Protein 6M1U (pdb70)

Organism: Homo sapiens (NCBI:txid9606)

B-factor: mean 87.7, std 27.61, range [50.97, 234.79]

Nearest PDB structures (foldseek):
  6m1u-assembly1_A  TM=1.008E+00  e=5.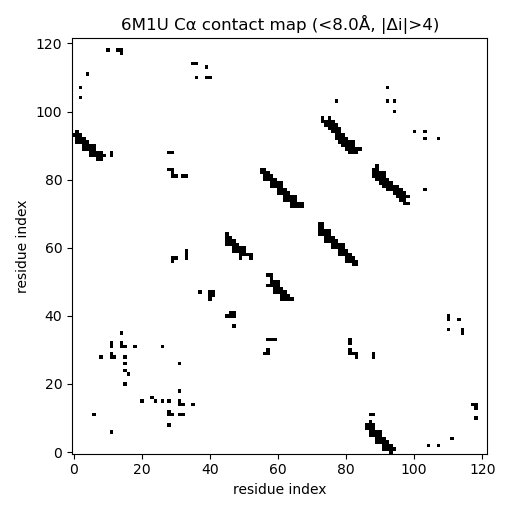057E-23  Homo sapiens
  2laf-assembly1_A  TM=5.995E-01  e=1.777E-03  Escherichia coli K-12
  3tgo-assembly2_D  TM=5.152E-01  e=1.139E-02  Escherichia coli K-12
  4yin-assembly1_A  TM=3.188E-01  e=2.147E-01  Pseudomonas aeruginosa
  4r7k-assembly1_D  TM=4.601E-01  e=2.223E+00  Helicobacter pylori J99

Secondary structure (DSSP, 8-state):
--EEEEE-HHHHHHHHHHH-TTS-S-S-HHHHHHHHHHHHHHHTT-EEEEE---TTEEEEEEEEEE---S---EEEEEEEEEEEETTEEEEEEEEEE-S-THHHHHHHHHHHHHHHHHH---

GO terms:
  GO:0005634 nucleus (C, IDA)
  GO:0005737 cytoplasm (C, IDA)
  GO:0001734 mRNA m(6)A methyltransferase activity (F, IDA)
  GO:0003723 RNA binding (F, IDA)
  GO:0030629 U6 snRNA 3'-end binding (F, IDA)
  GO:0010608 post-transcriptional regulation of gene expression (P, IDA)
  GO:0035613 RNA stem-loop binding (F, IDA)
  GO:1905869 negative regulation of 3'-UTR-mediated mRNA stabilization (P, IDA)
  GO:0048024 regulation of mRNA splicing, via spliceosome (P, IDA)
  GO:0120049 snRNA (adenine-N6)-methylation (P, IDA)
  GO:0006556 S-adenosylmethionine biosynthetic process (P, IDA)
  GO:0120048 U6 snRNA (adenine(43)-N6)-methyltransferase activity (F, IDA)
  GO:0005654 nucleoplasm (C, IDA)
  GO:0006397 mRNA processing (P, IDA)
  GO:0003723 RNA binding (F, HDA)

Radius of gyration: 14.93 Å; Cα contacts (8 Å, |Δi|>4): 197; chains: 1; bounding box: 38×36×40 Å

Sequence (122 aa):
KPITFVVLASVMKELSLKASPLRSETAEGIVVVTTWIEKILTDLKVQHKRVPCGKEEVSLFLTAIENSWIHLQYLFKCLINVKKEVDDALVEMHWVEGQNRDLMNQLCTYIRNQIFRLVAVN

Foldseek 3Di:
DWDKDWAFLVLLVLLQCVVPVVDDDDDDSLVSLVVLLVVVCVVVVWDWDWDDDDPFKTKIKIKDADDDDDDVGWIWIWIWIWGCDDNITMTIIDTDDTDDPCVVVVVVVVSVVVSVVSSPPD

Solvent-accessible surface area: 8209 Å² total; per-residue (Å²): 246,50,44,60,6,52,0,101,26,67,15,15,143,55,0,38,96,79,56,33,94,173,191,88,180,94,54,105,26,7,48,8,0,0,56,32,0,31,108,6,0,70,84,66,184,17,124,42,171,118,47,135,63,38,214,135,33,18,3,0,62,0,30,12,120,9,111,63,203,165,171,224,94,88,86,9,56,0,47,0,15,0,65,116,73,118,103,25,0,30,0,19,1,50,55,78,91,35,104,58,176,95,31,7,74,123,16,6,79,84,1,96,89,46,0,83,186,34,27,79,78,167

InterPro domains:
  IPR010286 METTL16/RlmF family [PF05971] (1-291)
  IPR010286 METTL16/RlmF family [PTHR13393] (2-557)
  IPR017182 Methyltransferase METTL16/PsiM [PIRSF037350] (1-560)
  IPR029063 S-adenosyl-L-methionine-dependent methyltransferase superfamily [G3DSA:3.40.50.150] (38-291)
  IPR029063 S-adenosyl-L-methionine-dependent methyltransferase superfamily [SSF53335] (19-191)

Structure (mmCIF, N/CA/C/O backbone):
data_6M1U
#
_entry.id   6M1U
#
_cell.length_a   139.610
_cell.length_b   139.610
_cell.length_c   53.130
_cell.angle_alpha   90.000
_cell.angle_beta   90.000
_cell.angle_gamma   120.000
#
_symmetry.space_group_name_H-M   'H 3 2'
#
loop_
_atom_site.group_PDB
_atom_site.id
_atom_site.type_symbol
_atom_site.label_atom_id
_atom_site.label_alt_id
_atom_site.label_comp_id
_atom_site.label_asym_id
_atom_site.label_entity_id
_atom_site.label_seq_id
_atom_site.pdbx_PDB_ins_code
_atom_site.Cartn_x
_atom_site.Cartn_y
_atom_site.Cartn_z
_atom_site.occupancy
_atom_site.B_iso_or_equiv
_atom_site.auth_seq_id
_atom_site.auth_comp_id
_atom_site.auth_asym_id
_atom_site.auth_atom_id
_atom_site.pdbx_PDB_model_num
ATOM 1 N N . LYS A 1 2 ? 26.378 48.114 20.833 1.00 104.04 310 LYS A N 1
ATOM 2 C CA . LYS A 1 2 ? 25.100 47.876 20.158 1.00 102.46 310 LYS A CA 1
ATOM 3 C C . LYS A 1 2 ? 24.349 49.199 19.893 1.00 96.89 310 LYS A C 1
ATOM 4 O O . LYS A 1 2 ? 23.291 49.460 20.470 1.00 100.38 310 LYS A O 1
ATOM 10 N N . PRO A 1 3 ? 24.894 50.034 19.013 1.00 81.98 311 PRO A N 1
ATOM 11 C CA . PRO A 1 3 ? 24.529 51.453 19.028 1.00 80.16 311 PRO A CA 1
ATOM 12 C C . PRO A 1 3 ? 23.334 51.821 18.171 1.00 74.37 311 PRO A C 1
ATOM 13 O O . PRO A 1 3 ? 23.125 51.286 17.086 1.00 79.17 311 PRO A O 1
ATOM 17 N N . ILE A 1 4 ? 22.536 52.766 18.662 1.00 73.91 312 ILE A N 1
ATOM 18 C CA . ILE A 1 4 ? 21.568 53.416 17.795 1.00 73.61 312 ILE A CA 1
ATOM 19 C C . ILE A 1 4 ? 22.321 54.153 16.706 1.00 73.92 312 ILE A C 1
ATOM 20 O O . ILE A 1 4 ? 23.384 54.742 16.953 1.00 72.50 312 ILE A O 1
ATOM 25 N N . THR A 1 5 ? 21.756 54.170 15.500 1.00 72.66 313 THR A N 1
ATOM 26 C CA . THR A 1 5 ? 22.379 54.920 14.424 1.00 70.81 313 THR A CA 1
ATOM 27 C C . THR A 1 5 ? 21.341 55.704 13.642 1.00 70.83 313 THR A C 1
ATOM 28 O O . THR A 1 5 ? 20.137 55.479 13.760 1.00 72.21 313 THR A O 1
ATOM 32 N N . PHE A 1 6 ? 21.837 56.660 12.860 1.00 69.81 314 PHE A N 1
ATOM 33 C CA . PHE A 1 6 ? 21.054 57.336 11.840 1.00 69.37 314 PHE A CA 1
ATOM 34 C C . PHE A 1 6 ? 22.020 58.028 10.892 1.00 68.80 314 PHE A C 1
ATOM 35 O O . PHE A 1 6 ? 22.988 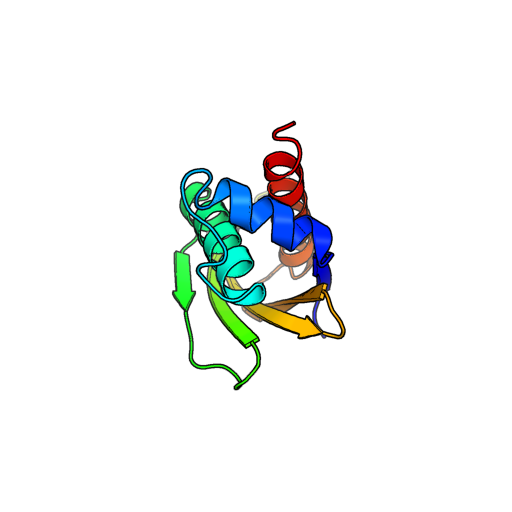58.645 11.338 1.00 66.30 314 PHE A O 1
ATOM 43 N N . VAL A 1 7 ? 21.763 57.894 9.596 1.00 70.13 315 VAL A N 1
ATOM 44 C CA . VAL A 1 7 ? 22.574 58.513 8.553 1.00 69.97 315 VAL A CA 1
ATOM 45 C C . VAL A 1 7 ? 22.237 59.998 8.473 1.00 71.49 315 VAL A C 1
ATOM 46 O O . VAL A 1 7 ? 21.093 60.401 8.695 1.00 71.33 315 VAL A O 1
ATOM 50 N N . VAL A 1 8 ? 23.234 60.828 8.191 1.00 72.28 316 VAL A N 1
ATOM 51 C CA . VAL A 1 8 ? 23.013 62.138 7.598 1.00 74.38 316 VAL A CA 1
ATOM 52 C C . VAL A 1 8 ? 23.443 62.042 6.139 1.00 78.16 316 VAL A C 1
ATOM 53 O O . VAL A 1 8 ? 24.614 61.764 5.844 1.00 78.91 316 VAL A O 1
ATOM 57 N N . LEU A 1 9 ? 22.499 62.254 5.226 1.00 83.26 317 LEU A N 1
ATOM 58 C CA . LEU A 1 9 ? 22.791 62.151 3.798 1.00 88.59 317 LEU A CA 1
ATOM 59 C C . LEU A 1 9 ? 23.769 63.238 3.332 1.00 90.96 317 LEU A C 1
ATOM 60 O O . LEU A 1 9 ? 23.757 64.374 3.827 1.00 91.62 317 LEU A O 1
ATOM 65 N N . ALA A 1 10 ? 24.601 62.876 2.335 1.00 93.74 318 ALA A N 1
ATOM 66 C CA . ALA A 1 10 ? 25.644 63.769 1.825 1.00 92.72 318 ALA A CA 1
ATOM 67 C C . ALA A 1 10 ? 25.082 65.097 1.334 1.00 92.74 318 ALA A C 1
ATOM 68 O O . ALA A 1 10 ? 25.827 66.084 1.270 1.00 92.32 318 ALA A O 1
ATOM 70 N N . SER A 1 11 ? 23.789 65.137 0.988 1.00 91.79 319 SER A N 1
ATOM 71 C CA . SER A 1 11 ? 23.115 66.398 0.702 1.00 92.20 319 SER A CA 1
ATOM 72 C C . SER A 1 11 ? 22.742 67.145 1.977 1.00 87.15 319 SER A C 1
ATOM 73 O O . SER A 1 11 ? 22.880 68.373 2.045 1.00 87.67 319 SER A O 1
ATOM 76 N N . VAL A 1 12 ? 22.244 66.437 2.990 1.00 83.73 320 VAL A N 1
ATOM 77 C CA . VAL A 1 12 ? 21.988 67.117 4.257 1.00 80.89 320 VAL A CA 1
ATOM 78 C C . VAL A 1 12 ? 23.285 67.703 4.813 1.00 80.25 320 VAL A C 1
ATOM 79 O O . VAL A 1 12 ? 23.299 68.817 5.358 1.00 79.10 320 VAL A O 1
ATOM 83 N N . MET A 1 13 ? 24.400 66.992 4.659 1.00 81.09 321 MET A N 1
ATOM 84 C CA . MET A 1 13 ? 25.666 67.602 5.041 1.00 81.38 321 MET A CA 1
ATOM 85 C C . MET A 1 13 ? 25.902 68.891 4.263 1.00 83.86 321 MET A C 1
ATOM 86 O O . MET A 1 13 ? 26.101 69.956 4.860 1.00 83.62 321 MET A O 1
ATOM 91 N N . LYS A 1 14 ? 25.835 68.822 2.928 1.00 86.08 322 LYS A N 1
ATOM 92 C CA . LYS A 1 14 ? 26.020 70.021 2.120 1.00 89.37 322 LYS A CA 1
ATOM 93 C C . LYS A 1 14 ? 25.184 71.182 2.650 1.00 87.10 322 LYS A C 1
ATOM 94 O O . LYS A 1 14 ? 25.682 72.303 2.792 1.00 86.90 322 LYS A O 1
ATOM 100 N N . GLU A 1 15 ? 23.929 70.928 3.004 1.00 86.38 323 GLU A N 1
ATOM 101 C CA . GLU A 1 15 ? 23.116 72.014 3.532 1.00 85.70 323 GLU A CA 1
ATOM 102 C C . GLU A 1 15 ? 23.586 72.459 4.912 1.00 81.38 323 GLU A C 1
ATOM 103 O O . GLU A 1 15 ? 23.519 73.651 5.239 1.00 81.71 323 GLU A O 1
ATOM 109 N N . LEU A 1 16 ? 24.073 71.533 5.737 1.00 76.32 324 LEU A N 1
ATOM 110 C CA . LEU A 1 16 ? 24.601 71.949 7.029 1.00 72.65 324 LEU A CA 1
ATOM 111 C C . LEU A 1 16 ? 25.851 72.801 6.867 1.00 74.62 324 LEU A C 1
ATOM 112 O O . LEU A 1 16 ? 26.043 73.762 7.614 1.00 73.92 324 LEU A O 1
ATOM 117 N N . SER A 1 17 ? 26.716 72.464 5.903 1.00 75.76 325 SER A N 1
ATOM 118 C CA . SER A 1 17 ? 27.886 73.297 5.626 1.00 78.13 325 SER A CA 1
ATOM 119 C C . SER A 1 17 ? 27.477 74.718 5.279 1.00 78.74 325 SER A C 1
ATOM 120 O O . SER A 1 17 ? 27.961 75.683 5.887 1.00 79.78 325 SER A O 1
ATOM 123 N N . LEU A 1 18 ? 26.606 74.864 4.277 1.00 80.66 326 LEU A N 1
ATOM 124 C CA . LEU A 1 18 ? 26.110 76.179 3.909 1.00 82.85 326 LEU A CA 1
ATOM 125 C C . LEU A 1 18 ? 25.611 76.945 5.127 1.00 83.87 326 LEU A C 1
ATOM 126 O O . LEU A 1 18 ? 25.897 78.137 5.285 1.00 87.26 326 LEU A O 1
ATOM 131 N N . LYS A 1 19 ? 24.857 76.280 6.003 1.00 83.22 327 LYS A N 1
ATOM 132 C CA . LYS A 1 19 ? 24.369 77.007 7.165 1.00 81.61 327 LYS A CA 1
ATOM 133 C C . LYS A 1 19 ? 25.513 77.411 8.086 1.00 80.27 327 LYS A C 1
ATOM 134 O O . LYS A 1 19 ? 25.443 78.481 8.705 1.00 84.92 327 LYS A O 1
ATOM 140 N N . ALA A 1 20 ? 26.584 76.593 8.148 1.00 79.57 328 ALA A N 1
ATOM 141 C CA . ALA A 1 20 ? 27.740 76.881 8.998 1.00 80.33 328 ALA A CA 1
ATOM 142 C C . ALA A 1 20 ? 28.518 78.091 8.512 1.00 81.51 328 ALA A C 1
ATOM 143 O O . ALA A 1 20 ? 29.101 78.816 9.325 1.00 83.56 328 ALA A O 1
ATOM 145 N N . SER A 1 21 ? 28.572 78.306 7.208 1.00 87.78 329 SER A N 1
ATOM 146 C CA . SER A 1 21 ? 29.080 79.570 6.707 1.00 93.38 329 SER A CA 1
ATOM 147 C C . SER A 1 21 ? 28.480 79.847 5.331 1.00 95.55 329 SER A C 1
ATOM 148 O O . SER A 1 21 ? 28.960 79.339 4.307 1.00 95.96 329 SER A O 1
ATOM 151 N N . PRO A 1 22 ? 27.413 80.643 5.273 1.00 88.45 330 PRO A N 1
ATOM 152 C CA . PRO A 1 22 ? 26.833 80.966 3.966 1.00 91.20 330 PRO A CA 1
ATOM 153 C C . PRO A 1 22 ? 27.756 81.791 3.093 1.00 93.59 330 PRO A C 1
ATOM 154 O O . PRO A 1 22 ? 27.821 81.546 1.887 1.00 93.29 330 PRO A O 1
ATOM 158 N N . LEU A 1 23 ? 28.506 82.729 3.662 1.00 96.14 331 LEU A N 1
ATOM 159 C CA . LEU A 1 23 ? 29.280 83.650 2.839 1.00 108.75 331 LEU A CA 1
ATOM 160 C C . LEU A 1 23 ? 30.637 83.108 2.401 1.00 114.62 331 LEU A C 1
ATOM 161 O O . LEU A 1 23 ? 31.336 83.796 1.650 1.00 120.82 331 LEU A O 1
ATOM 166 N N . ARG A 1 24 ? 31.048 81.936 2.878 1.00 122.94 332 ARG A N 1
ATOM 167 C CA . ARG A 1 24 ? 32.260 81.262 2.431 1.00 135.72 332 ARG A CA 1
ATOM 168 C C . ARG A 1 24 ? 31.860 79.897 1.889 1.00 147.84 332 ARG A C 1
ATOM 169 O O . ARG A 1 24 ? 30.676 79.604 1.724 1.00 146.48 332 ARG A O 1
ATOM 177 N N . SER A 1 25 ? 32.851 79.063 1.588 1.00 163.72 333 SER A N 1
ATOM 178 C CA . SER A 1 25 ? 32.550 77.808 0.912 1.00 179.41 333 SER A CA 1
ATOM 179 C C . SER A 1 25 ? 33.595 76.751 1.240 1.00 188.57 333 SER A C 1
ATOM 180 O O . SER A 1 25 ? 34.739 77.069 1.579 1.00 191.61 333 SER A O 1
ATOM 183 N N . GLU A 1 26 ? 33.162 75.487 1.155 1.00 208.11 334 GLU A N 1
ATOM 184 C CA . GLU A 1 26 ? 34.031 74.305 1.112 1.00 209.03 334 GLU A CA 1
ATOM 185 C C . GLU A 1 26 ? 35.110 74.337 2.194 1.00 206.07 334 GLU A C 1
ATOM 186 O O . GLU A 1 26 ? 36.293 74.086 1.943 1.00 208.68 334 GLU A O 1
ATOM 192 N N . THR A 1 27 ? 34.693 74.634 3.421 1.00 178.04 335 THR A N 1
ATOM 193 C CA . THR A 1 27 ? 35.678 74.870 4.476 1.00 155.39 335 THR A CA 1
ATOM 194 C C . THR A 1 27 ? 36.170 73.571 5.112 1.00 132.81 335 THR A C 1
ATOM 195 O O . THR A 1 27 ? 37.339 73.200 4.966 1.00 131.72 335 THR A O 1
ATOM 199 N N . ALA A 1 28 ? 35.280 72.843 5.796 1.00 119.37 336 ALA A N 1
ATOM 200 C CA . ALA A 1 28 ? 35.647 71.751 6.693 1.00 108.62 336 ALA A CA 1
ATOM 201 C C . ALA A 1 28 ? 34.984 70.446 6.267 1.00 99.29 336 ALA A C 1
ATOM 202 O O . ALA A 1 28 ? 33.916 70.456 5.648 1.00 101.69 336 ALA A O 1
ATOM 204 N N . GLU A 1 29 ? 35.627 69.329 6.623 1.00 97.58 337 GLU A N 1
ATOM 205 C CA . GLU A 1 29 ? 35.119 67.970 6.298 1.00 99.82 337 GLU A CA 1
ATOM 206 C C . GLU A 1 29 ? 33.610 67.923 6.552 1.00 96.35 337 GLU A C 1
ATOM 207 O O . GLU A 1 29 ? 33.099 68.833 7.223 1.00 96.69 337 GLU A O 1
ATOM 213 N N . GLY A 1 30 ? 32.938 66.888 6.043 1.00 92.79 338 GLY A N 1
ATOM 214 C CA . GLY A 1 30 ? 31.478 66.750 6.207 1.00 85.63 338 GLY A CA 1
ATOM 215 C C . GLY A 1 30 ? 31.100 66.250 7.588 1.00 78.98 338 GLY A C 1
ATOM 216 O O . GLY A 1 30 ? 30.139 66.788 8.162 1.00 76.56 338 GLY A O 1
ATOM 217 N N . ILE A 1 31 ? 31.831 65.259 8.104 1.00 73.03 339 ILE A N 1
ATOM 218 C CA . ILE A 1 31 ? 31.533 64.684 9.449 1.00 64.51 339 ILE A CA 1
ATOM 219 C C . ILE A 1 31 ? 31.896 65.709 10.529 1.00 61.54 339 ILE A C 1
ATOM 220 O O . ILE A 1 31 ? 31.240 65.706 11.582 1.00 59.14 339 ILE A O 1
ATOM 225 N N . VAL A 1 32 ? 32.902 66.548 10.273 1.00 62.06 340 VAL A N 1
ATOM 226 C CA . VAL A 1 32 ? 33.312 67.585 11.264 1.00 60.36 340 VAL A CA 1
ATOM 227 C C . VAL A 1 32 ? 32.177 68.605 11.378 1.00 59.99 340 VAL A C 1
ATOM 228 O O . VAL A 1 32 ? 31.785 68.934 12.508 1.00 60.12 340 VAL A O 1
ATOM 232 N N . VAL A 1 33 ? 31.681 69.079 10.235 1.00 63.55 341 VAL A N 1
ATOM 233 C CA . VAL A 1 33 ? 30.571 70.073 10.213 1.00 64.13 341 VAL A CA 1
ATOM 234 C C . VAL A 1 33 ? 29.413 69.519 11.044 1.00 64.19 341 VAL A C 1
ATOM 235 O O . VAL A 1 33 ? 29.003 70.191 12.003 1.00 64.41 341 VAL A O 1
ATOM 239 N N . VAL A 1 34 ? 28.925 68.332 10.679 1.00 64.88 342 VAL A N 1
ATOM 240 C CA . VAL A 1 34 ? 27.790 67.675 11.389 1.00 63.32 342 VAL A CA 1
ATOM 241 C C . VAL A 1 34 ? 28.071 67.663 12.893 1.00 63.01 342 VAL A C 1
ATOM 242 O O . VAL A 1 34 ? 27.204 68.117 13.656 1.00 62.65 342 VAL A O 1
ATOM 246 N N . THR A 1 35 ? 29.248 67.177 13.291 1.00 62.32 343 THR A N 1
ATOM 247 C CA . THR A 1 35 ? 29.596 67.093 14.707 1.00 61.07 343 THR A CA 1
ATOM 248 C C . THR A 1 35 ? 29.441 68.436 15.404 1.00 61.10 343 THR A C 1
ATOM 249 O O . THR A 1 35 ? 28.832 68.520 16.479 1.00 59.20 343 THR A O 1
ATOM 253 N N . THR A 1 36 ? 29.970 69.505 14.803 1.00 61.81 344 THR A N 1
ATOM 254 C CA . THR A 1 36 ? 29.829 70.804 15.450 1.00 61.27 344 THR A CA 1
ATOM 255 C C . THR A 1 36 ? 28.380 71.284 15.473 1.00 62.42 344 THR A C 1
ATOM 256 O O . THR A 1 36 ? 28.055 72.165 16.277 1.00 62.03 344 THR A O 1
ATOM 260 N N . TRP A 1 37 ? 27.503 70.738 14.612 1.00 60.41 345 TRP A N 1
ATOM 261 C CA . TRP A 1 37 ? 26.082 71.031 14.766 1.00 61.02 345 TRP A CA 1
ATOM 262 C C . TRP A 1 37 ? 25.470 70.205 15.889 1.00 58.51 345 TRP A C 1
ATOM 263 O O . TRP A 1 37 ? 24.618 70.704 16.636 1.00 59.06 345 TRP A O 1
ATOM 274 N N . ILE A 1 38 ? 25.880 68.946 16.043 1.00 59.05 346 ILE A N 1
ATOM 275 C CA . ILE A 1 38 ? 25.457 68.212 17.235 1.00 59.60 346 ILE A CA 1
ATOM 276 C C . ILE A 1 38 ? 25.969 68.910 18.499 1.00 61.88 346 ILE A C 1
ATOM 277 O O . ILE A 1 38 ? 25.254 69.017 19.504 1.00 61.74 346 ILE A O 1
ATOM 282 N N . GLU A 1 39 ? 27.1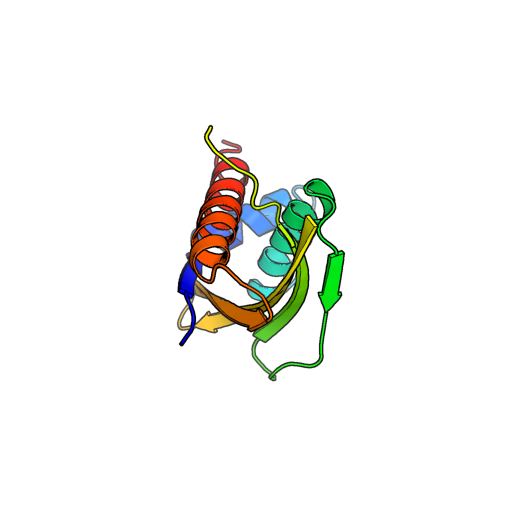99 69.440 18.454 1.00 66.07 347 GLU A N 1
ATOM 283 C CA . GLU A 1 39 ? 27.731 70.155 19.613 1.00 68.36 347 GLU A CA 1
ATOM 284 C C . GLU A 1 39 ? 26.888 71.380 19.927 1.00 69.13 347 GLU A C 1
AT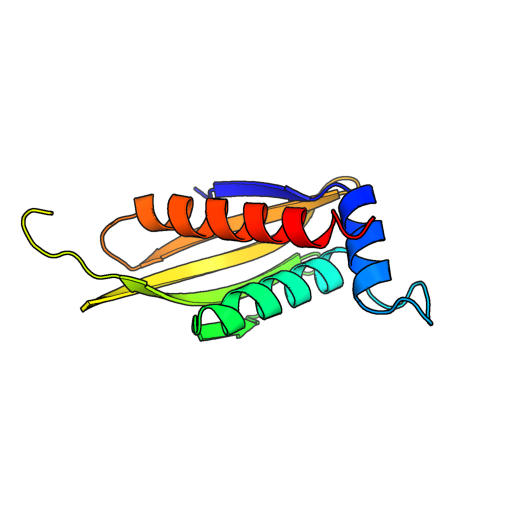OM 285 O O . GLU A 1 39 ? 26.615 71.671 21.097 1.00 68.24 347 GLU A O 1
ATOM 291 N N . LYS A 1 40 ? 26.429 72.089 18.890 1.00 68.35 348 LYS A N 1
ATOM 292 C CA . LYS A 1 40 ? 25.519 73.209 19.103 1.00 69.25 348 LYS A CA 1
ATOM 293 C C . LYS A 1 40 ? 24.212 72.735 19.739 1.00 66.10 348 LYS A C 1
ATOM 294 O O . LYS A 1 40 ? 23.714 73.341 20.692 1.00 66.87 348 LYS A O 1
ATOM 300 N N . ILE A 1 41 ? 23.660 71.632 19.242 1.00 65.98 349 ILE A N 1
ATOM 301 C CA . ILE A 1 41 ? 22.377 71.148 19.738 1.00 65.84 349 ILE A CA 1
ATOM 302 C C . ILE A 1 41 ? 22.483 70.737 21.199 1.00 67.11 349 ILE A C 1
ATOM 303 O O . ILE A 1 41 ? 21.560 70.963 21.998 1.00 67.61 349 ILE A O 1
ATOM 308 N N . LEU A 1 42 ? 23.597 70.097 21.565 1.00 65.94 350 LEU A N 1
ATOM 309 C CA . LEU A 1 42 ? 23.744 69.599 22.928 1.00 65.57 350 LEU A CA 1
ATOM 310 C C . LEU A 1 42 ? 23.952 70.747 23.894 1.00 68.87 350 LEU A C 1
ATOM 311 O O . LEU A 1 42 ? 23.273 70.810 24.925 1.00 70.60 350 LEU A O 1
ATOM 316 N N . THR A 1 43 ? 24.867 71.686 23.574 1.00 71.87 351 THR A N 1
ATOM 317 C CA . THR A 1 43 ? 25.079 72.802 24.502 1.00 75.35 351 THR A CA 1
ATOM 318 C C . THR A 1 43 ? 23.774 73.544 24.759 1.00 78.84 351 THR A C 1
ATOM 319 O O . THR A 1 43 ? 23.507 73.945 25.894 1.00 80.38 351 THR A O 1
ATOM 323 N N . ASP A 1 44 ? 22.931 73.688 23.732 1.00 79.20 352 ASP A N 1
ATOM 324 C CA . ASP A 1 44 ? 21.633 74.326 23.912 1.00 82.00 352 ASP A CA 1
ATOM 325 C C . ASP A 1 44 ? 20.779 73.586 24.934 1.00 75.79 352 ASP A C 1
ATOM 326 O O . ASP A 1 44 ? 20.025 74.225 25.673 1.00 77.24 352 ASP A O 1
ATOM 331 N N . LEU A 1 45 ? 20.903 72.258 25.018 1.00 74.64 353 LEU A N 1
ATOM 332 C CA . LEU A 1 45 ? 20.263 71.487 26.080 1.00 73.77 353 LEU A CA 1
ATOM 333 C C . LEU A 1 45 ? 21.040 71.521 27.392 1.00 73.85 353 LEU A C 1
ATOM 334 O O . LEU A 1 45 ? 20.625 70.866 28.363 1.00 73.72 353 LEU A O 1
ATOM 339 N N . LYS A 1 46 ? 22.136 72.278 27.455 1.00 75.90 354 LYS A N 1
ATOM 340 C CA . LYS A 1 46 ? 23.015 72.281 28.622 1.00 75.94 354 LYS A CA 1
ATOM 341 C C . LYS A 1 46 ? 23.427 70.848 28.994 1.00 73.82 354 LYS A C 1
ATOM 342 O O . LYS A 1 46 ? 23.612 70.493 30.154 1.00 73.11 354 LYS A O 1
ATOM 348 N N . VAL A 1 47 ? 23.561 70.016 27.976 1.00 69.96 355 VAL A N 1
ATOM 349 C CA . VAL A 1 47 ? 24.222 68.723 28.061 1.00 67.84 355 VAL A CA 1
ATOM 350 C C . VAL A 1 47 ? 25.727 68.959 28.064 1.00 68.19 355 VAL A C 1
ATOM 351 O O . VAL A 1 47 ? 26.245 69.758 27.277 1.00 68.25 355 VAL A O 1
ATOM 355 N N . GLN A 1 48 ? 26.437 68.275 28.942 1.00 69.37 356 GLN A N 1
ATOM 356 C CA . GLN A 1 48 ? 27.890 68.353 28.938 1.00 69.64 356 GLN A CA 1
ATOM 357 C C . GLN A 1 48 ? 28.494 67.419 27.894 1.00 67.79 356 GLN A C 1
ATOM 358 O O . GLN A 1 48 ? 28.098 66.259 27.778 1.00 67.79 356 GLN A O 1
ATOM 364 N N . HIS A 1 49 ? 29.489 67.905 27.160 1.00 66.09 357 HIS A N 1
ATOM 365 C CA . HIS A 1 49 ? 30.149 67.019 26.215 1.00 63.98 357 HIS A CA 1
ATOM 366 C C . HIS A 1 49 ? 31.575 67.485 25.961 1.00 61.24 357 HIS A C 1
ATOM 367 O O . HIS A 1 49 ? 31.887 68.663 26.101 1.00 63.06 357 HIS A O 1
ATOM 374 N N . LYS A 1 50 ? 32.431 66.543 25.581 1.00 62.78 358 LYS A N 1
ATOM 375 C CA . LYS A 1 50 ? 33.813 66.815 25.225 1.00 63.32 358 LYS A CA 1
ATOM 376 C C . LYS A 1 50 ? 34.148 65.915 24.046 1.00 62.49 358 LYS A C 1
ATOM 377 O O . LYS A 1 50 ? 33.696 64.769 23.996 1.00 59.52 358 LYS A O 1
ATOM 383 N N . ARG A 1 51 ? 34.951 66.423 23.112 1.00 62.00 359 ARG A N 1
ATOM 384 C CA . ARG A 1 51 ? 35.503 65.573 22.064 1.00 62.68 359 ARG A CA 1
ATOM 385 C C . ARG A 1 51 ? 36.587 64.652 22.600 1.00 60.67 359 ARG A C 1
ATOM 386 O O . ARG A 1 51 ? 37.491 65.084 23.313 1.00 62.26 359 ARG A O 1
ATOM 394 N N . VAL A 1 52 ? 36.537 63.394 22.209 1.00 61.71 360 VAL A N 1
ATOM 395 C CA . VAL A 1 52 ? 37.464 62.403 22.743 1.00 61.26 360 VAL A CA 1
ATOM 396 C C . VAL A 1 52 ? 38.290 61.863 21.583 1.00 65.33 360 VAL A C 1
ATOM 397 O O . VAL A 1 52 ? 37.875 61.930 20.406 1.00 64.87 360 VAL A O 1
ATOM 401 N N . PRO A 1 53 ? 39.467 61.303 21.880 1.00 66.18 361 PRO A N 1
ATOM 402 C CA . PRO A 1 53 ? 40.214 60.569 20.850 1.00 70.51 361 PRO A CA 1
ATOM 403 C C . PRO A 1 53 ? 39.322 59.547 20.158 1.00 69.47 361 PRO A C 1
ATOM 404 O O . PRO A 1 53 ? 38.476 58.901 20.776 1.00 69.44 361 PRO A O 1
ATOM 408 N N . CYS A 1 54 ? 39.498 59.427 18.849 1.00 72.56 362 CYS A N 1
ATOM 409 C CA . CYS A 1 54 ? 38.626 58.598 18.028 1.00 73.18 362 CYS A CA 1
ATOM 410 C C . CYS A 1 54 ? 39.468 57.940 16.943 1.00 77.82 362 CYS A C 1
ATOM 411 O O . CYS A 1 54 ? 40.704 57.963 16.989 1.00 76.86 362 CYS A O 1
ATOM 414 N N . GLY A 1 55 ? 38.780 57.349 15.963 1.00 79.15 363 GLY A N 1
ATOM 415 C CA . GLY A 1 55 ? 39.429 56.785 14.807 1.00 86.33 363 GLY A CA 1
ATOM 416 C C . GLY A 1 55 ? 39.790 57.838 13.779 1.00 84.93 363 GLY A C 1
ATOM 417 O O . GLY A 1 55 ? 39.422 59.010 13.868 1.00 88.04 363 GLY A O 1
ATOM 418 N N . LYS A 1 56 ? 40.522 57.383 12.758 1.00 94.48 364 LYS A N 1
ATOM 419 C CA . LYS A 1 56 ? 41.026 58.290 11.727 1.00 95.65 364 LYS A CA 1
ATOM 420 C C . LYS A 1 56 ? 39.903 58.860 10.872 1.00 97.65 364 LYS A C 1
ATOM 421 O O . LYS A 1 56 ? 40.011 59.989 10.385 1.00 94.82 364 LYS A O 1
ATOM 427 N N . GLU A 1 57 ? 38.810 58.129 10.715 1.00 96.14 365 GLU A N 1
ATOM 428 C CA . GLU A 1 57 ? 37.761 58.538 9.801 1.00 96.41 365 GLU A CA 1
ATOM 429 C C . GLU A 1 57 ? 36.444 58.805 10.526 1.00 84.41 365 GLU A C 1
ATOM 430 O O . GLU A 1 57 ? 35.372 58.490 10.017 1.00 85.71 365 GLU A O 1
ATOM 436 N N . GLU A 1 58 ? 36.510 59.418 11.717 1.00 78.61 366 GLU A N 1
ATOM 437 C CA . GLU A 1 58 ? 35.335 59.759 12.533 1.00 71.26 366 GLU A CA 1
ATOM 438 C C . GLU A 1 58 ? 35.681 60.902 13.491 1.00 68.21 366 GLU A C 1
ATOM 439 O O . GLU A 1 58 ? 36.853 61.211 13.721 1.00 66.80 366 GLU A O 1
ATOM 445 N N . VAL A 1 59 ? 34.639 61.537 14.034 1.00 64.14 367 VAL A N 1
ATOM 446 C CA . VAL A 1 59 ? 34.744 62.458 15.159 1.00 61.91 367 VAL A CA 1
ATOM 447 C C . VAL A 1 59 ? 33.831 61.960 16.274 1.00 60.83 367 VAL A C 1
ATOM 448 O O . VAL A 1 59 ? 32.716 61.507 16.001 1.00 60.95 367 VAL A O 1
ATOM 452 N N . SER A 1 60 ? 34.290 62.037 17.525 1.00 63.52 368 SER A N 1
ATOM 453 C CA . SER A 1 60 ? 33.542 61.490 18.650 1.00 63.94 368 SER A CA 1
ATOM 454 C C . SER A 1 60 ? 33.261 62.553 19.701 1.00 63.68 368 SER A C 1
ATOM 455 O O . SER A 1 60 ? 34.153 63.324 20.074 1.00 64.06 368 SER A O 1
ATOM 458 N N . LEU A 1 61 ? 32.028 62.556 20.202 1.00 62.27 369 L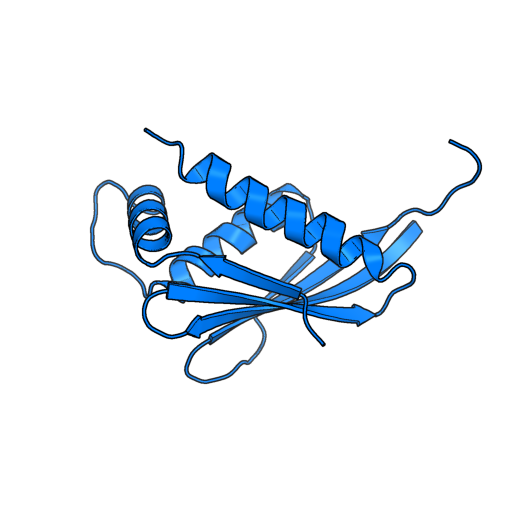EU A N 1
ATOM 459 C CA . LEU A 1 61 ? 31.652 63.279 21.405 1.00 60.55 369 LEU A CA 1
ATOM 460 C C . LEU A 1 61 ? 31.405 62.299 22.538 1.00 60.53 369 LEU A C 1
ATOM 461 O O . LEU A 1 61 ? 30.707 61.304 22.347 1.00 59.95 369 LEU A O 1
ATOM 466 N N . PHE A 1 62 ? 31.943 62.584 23.713 1.00 58.82 370 PHE A N 1
ATOM 467 C CA . PHE A 1 62 ? 31.487 61.935 24.932 1.00 58.11 370 PHE A CA 1
ATOM 468 C C . PHE A 1 62 ? 30.555 62.902 25.648 1.00 57.80 370 PHE A C 1
ATOM 469 O O . PHE A 1 62 ? 30.907 64.073 25.847 1.00 56.16 370 PHE A O 1
ATOM 477 N N . LEU A 1 63 ? 29.361 62.435 26.011 1.00 57.52 371 LEU A N 1
ATOM 478 C CA . LEU A 1 63 ? 28.396 63.346 26.600 1.00 59.43 371 LEU A CA 1
ATOM 479 C C . LEU A 1 63 ? 27.803 62.764 27.876 1.00 59.35 371 LEU A C 1
ATOM 480 O O . LEU A 1 63 ? 27.727 61.551 28.068 1.00 62.43 371 LEU A O 1
ATOM 485 N N . THR A 1 64 ? 27.400 63.670 28.752 1.00 64.49 372 THR A N 1
ATOM 486 C CA . THR A 1 64 ? 26.865 63.357 30.067 1.00 67.39 372 THR A CA 1
ATOM 487 C C . THR A 1 64 ? 25.567 64.134 30.181 1.00 70.33 372 THR A C 1
ATOM 488 O O . THR A 1 64 ? 25.596 65.367 30.255 1.00 73.95 372 THR A O 1
ATOM 492 N N . ALA A 1 65 ? 24.438 63.433 30.150 1.00 70.47 373 ALA A N 1
ATOM 493 C CA . ALA A 1 65 ? 23.140 64.046 30.383 1.00 71.15 373 ALA A CA 1
ATOM 494 C C . ALA A 1 65 ? 22.603 63.571 31.726 1.00 69.51 373 ALA A C 1
ATOM 495 O O . ALA A 1 65 ? 23.092 62.595 32.299 1.00 70.62 373 ALA A O 1
ATOM 497 N N . ILE A 1 66 ? 21.607 64.287 32.244 1.00 72.49 374 ILE A N 1
ATOM 498 C CA . ILE A 1 66 ? 20.994 63.963 33.530 1.00 75.66 374 ILE A CA 1
ATOM 499 C C . ILE A 1 66 ? 19.543 63.557 33.293 1.00 80.52 374 ILE A C 1
ATOM 500 O O . ILE A 1 66 ? 18.879 64.079 32.395 1.00 80.41 374 ILE A O 1
ATOM 505 N N . GLU A 1 67 ? 19.070 62.583 34.057 1.00 84.94 375 GLU A N 1
ATOM 506 C CA . GLU A 1 67 ? 17.712 62.093 33.915 1.00 90.66 375 GLU A CA 1
ATOM 507 C C . GLU A 1 67 ? 17.024 62.158 35.258 1.00 91.78 375 GLU A C 1
ATOM 508 O O . GLU A 1 67 ? 17.669 62.036 36.297 1.00 94.73 375 GLU A O 1
ATOM 514 N N . ASN A 1 68 ? 15.715 62.353 35.242 1.00 95.31 376 ASN A N 1
ATOM 515 C CA . ASN A 1 68 ? 14.932 62.295 36.468 1.00 99.49 376 ASN A CA 1
ATOM 516 C C . ASN A 1 68 ? 13.856 61.226 36.330 1.00 97.40 376 ASN A C 1
ATOM 517 O O . ASN A 1 68 ? 13.148 61.183 35.317 1.00 96.79 376 ASN A O 1
ATOM 522 N N . SER A 1 69 ? 13.764 60.350 37.338 1.00 95.04 377 SER A N 1
ATOM 523 C CA . SER A 1 69 ? 12.794 59.259 37.378 1.00 95.13 377 SER A CA 1
ATOM 524 C C . SER A 1 69 ? 12.008 59.404 38.675 1.00 93.98 377 SER A C 1
ATOM 525 O O . SER A 1 69 ? 12.459 58.988 39.743 1.00 97.25 377 SER A O 1
ATOM 528 N N . TRP A 1 70 ? 10.843 60.029 38.579 1.00 98.29 378 TRP A N 1
ATOM 529 C CA . TRP A 1 70 ? 9.956 60.301 39.694 1.00 102.41 378 TRP A CA 1
ATOM 530 C C . TRP A 1 70 ? 8.686 59.461 39.554 1.00 102.62 378 TRP A C 1
ATOM 531 O O . TRP A 1 70 ? 8.549 58.650 38.638 1.00 103.01 378 TRP A O 1
ATOM 542 N N . ILE A 1 71 ? 7.740 59.659 40.464 1.00 109.66 379 ILE A N 1
ATOM 543 C CA . ILE A 1 71 ? 6.601 58.767 40.606 1.00 117.11 379 ILE A CA 1
ATOM 544 C C . ILE A 1 71 ? 5.335 59.424 40.069 1.00 126.69 379 ILE A C 1
ATOM 545 O O . ILE A 1 71 ? 4.985 60.536 40.479 1.00 129.79 379 ILE A O 1
ATOM 550 N N . HIS A 1 72 ? 4.632 58.698 39.191 1.00 142.89 380 HIS A N 1
ATOM 551 C CA . HIS A 1 72 ? 3.188 58.822 38.923 1.00 149.60 380 HIS A CA 1
ATOM 552 C C . HIS A 1 72 ? 2.806 60.159 38.278 1.00 153.73 380 HIS A C 1
ATOM 553 O O . HIS A 1 72 ? 2.107 60.985 38.868 1.00 157.55 380 HIS A O 1
ATOM 560 N N . LEU A 1 73 ? 3.269 60.326 37.034 1.00 151.67 381 LEU A N 1
ATOM 561 C CA . LEU A 1 73 ? 2.817 61.402 36.131 1.00 152.44 381 LEU A CA 1
ATOM 562 C C . LEU A 1 73 ? 1.326 61.712 36.255 1.00 157.49 381 LEU A C 1
ATOM 563 O O . LEU A 1 73 ? 0.481 60.858 36.004 1.00 160.51 381 LEU A O 1
ATOM 568 N N . GLN A 1 107 ? 18.274 64.351 38.742 1.00 82.04 513 GLN A N 1
ATOM 569 C CA . GLN A 1 107 ? 18.257 63.134 39.543 1.00 85.29 513 GLN A CA 1
ATOM 570 C C . GLN A 1 107 ? 19.340 62.045 39.247 1.00 81.89 513 GLN A C 1
ATOM 571 O O . GLN A 1 107 ? 20.102 61.695 40.152 1.00 81.17 513 GLN A O 1
ATOM 577 N N . TYR A 1 108 ? 19.411 61.470 38.038 1.00 79.83 514 TYR A N 1
ATOM 578 C CA . TYR A 1 108 ? 20.428 60.457 37.737 1.00 79.21 514 TYR A CA 1
ATOM 579 C C . TYR A 1 108 ? 21.197 60.810 36.465 1.00 75.50 514 TYR A C 1
ATOM 580 O O . TYR A 1 108 ? 20.675 61.456 35.552 1.00 74.96 514 TYR A O 1
ATOM 589 N N . LEU A 1 109 ? 22.464 60.404 36.407 1.00 78.43 515 LEU A N 1
ATOM 590 C CA . LEU A 1 109 ? 23.314 60.811 35.260 1.00 77.15 515 LEU A CA 1
ATOM 591 C C . LEU A 1 109 ? 23.548 59.657 34.283 1.00 75.78 515 LEU A C 1
ATOM 592 O O . LEU A 1 109 ? 23.885 58.554 34.744 1.00 74.84 515 LEU A O 1
ATOM 597 N N . PHE A 1 110 ? 23.362 59.912 32.983 1.00 71.99 516 PHE A N 1
ATOM 598 C CA . PHE A 1 110 ? 23.681 58.896 31.988 1.00 70.17 516 PHE A CA 1
ATOM 599 C C . PHE A 1 110 ? 24.715 59.419 31.001 1.00 66.03 516 PHE A C 1
ATOM 600 O O . PHE A 1 110 ? 24.928 60.626 30.860 1.00 64.29 516 PHE A O 1
ATOM 608 N N . LYS A 1 111 ? 25.381 58.466 30.343 1.00 63.48 517 LYS A N 1
ATOM 609 C CA . LYS A 1 111 ? 26.624 58.698 29.615 1.00 62.07 517 LYS A CA 1
ATOM 610 C C . LYS A 1 111 ? 26.612 58.005 28.260 1.00 62.97 517 LYS A C 1
ATOM 611 O O . LYS A 1 111 ? 26.272 56.820 28.178 1.00 64.22 517 LYS A O 1
ATOM 617 N N . CYS A 1 112 ? 27.018 58.732 27.209 1.00 64.61 518 CYS A N 1
ATOM 618 C CA . CYS A 1 112 ? 26.936 58.270 25.824 1.00 66.39 518 CYS A CA 1
ATOM 619 C C . CYS A 1 112 ? 28.130 58.735 25.021 1.00 62.01 518 CYS A C 1
ATOM 620 O O . CYS A 1 112 ? 28.618 59.856 25.194 1.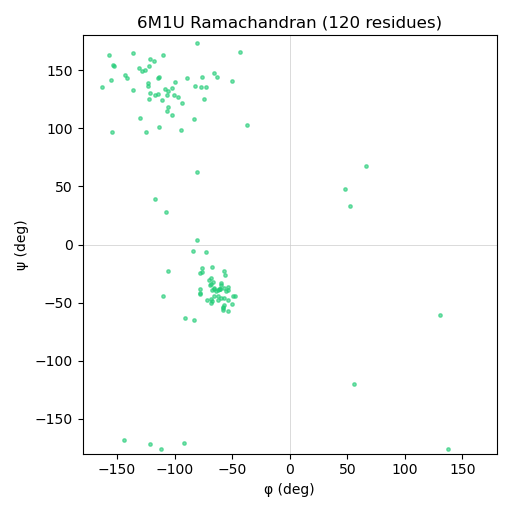00 59.85 518 CYS A O 1
ATOM 623 N N . LEU A 1 113 ? 28.536 57.885 24.083 1.00 60.63 519 LEU A N 1
ATOM 624 C CA . LEU A 1 113 ? 29.510 58.226 23.062 1.00 57.93 519 LEU A CA 1
ATOM 625 C C . LEU A 1 113 ? 28.810 58.394 21.714 1.00 57.43 519 LEU A C 1
ATOM 626 O O . LEU A 1 113 ? 28.279 57.421 21.156 1.00 58.93 519 LEU A O 1
ATOM 631 N N . ILE A 1 114 ? 28.831 59.615 21.177 1.00 58.35 520 ILE A N 1
ATOM 632 C CA . ILE A 1 114 ? 28.405 59.853 19.797 1.00 58.46 520 ILE A CA 1
ATOM 633 C C . ILE A 1 114 ? 29.634 59.790 18.903 1.00 61.07 520 ILE A C 1
ATOM 634 O O . ILE A 1 114 ? 30.605 60.531 19.125 1.00 58.89 520 ILE A O 1
ATOM 639 N N . ASN A 1 115 ? 29.598 58.878 17.920 1.00 61.35 521 ASN A N 1
ATOM 640 C CA . ASN A 1 115 ? 30.534 58.859 16.799 1.00 64.33 521 ASN A CA 1
ATOM 641 C C . ASN A 1 115 ? 29.850 59.424 15.560 1.00 62.14 521 ASN A C 1
ATOM 642 O O . ASN A 1 115 ? 28.704 59.073 15.258 1.00 63.87 521 ASN A O 1
ATOM 647 N N . VAL A 1 116 ? 30.541 60.297 14.842 1.00 63.42 522 VAL A N 1
ATOM 648 C CA . VAL A 1 116 ? 30.074 60.752 13.538 1.00 63.92 522 VAL A CA 1
ATOM 649 C C . VAL A 1 116 ? 31.066 60.214 12.521 1.00 69.44 522 VAL A C 1
ATOM 650 O O . VAL A 1 116 ? 32.202 60.691 12.443 1.00 67.71 522 VAL A O 1
ATOM 654 N N . LYS A 1 117 ? 30.691 59.126 11.847 1.00 73.23 523 LYS A N 1
ATOM 655 C CA . LYS A 1 117 ? 31.636 58.468 10.907 1.00 80.83 523 LYS A CA 1
ATOM 656 C C . LYS A 1 117 ? 31.148 58.597 9.464 1.00 84.44 523 LYS A C 1
ATOM 657 O O . LYS A 1 117 ? 29.926 58.673 9.249 1.00 86.04 523 LYS A O 1
ATOM 663 N 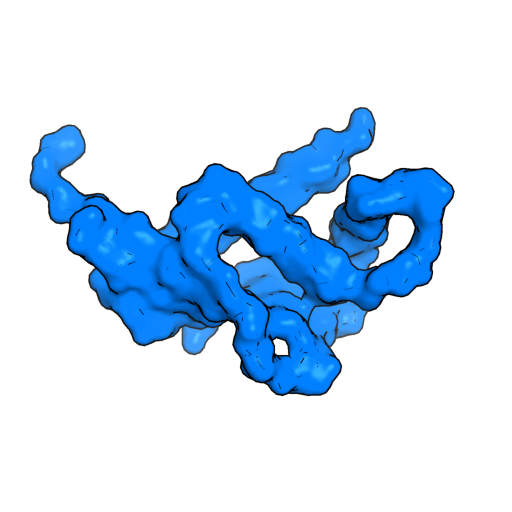N . LYS A 1 118 ? 32.127 58.758 8.578 1.00 94.80 524 LYS A N 1
ATOM 664 C CA . LYS A 1 118 ? 31.876 58.920 7.136 1.00 105.91 524 LYS A CA 1
ATOM 665 C C . LYS A 1 118 ? 31.724 57.514 6.608 1.00 114.24 524 LYS A C 1
ATOM 666 O O . LYS A 1 118 ? 32.704 56.797 6.573 1.00 114.05 524 LYS A O 1
ATOM 672 N N . GLU A 1 119 ? 30.496 57.170 6.279 1.00 118.63 525 GLU A N 1
ATOM 673 C CA . GLU A 1 119 ? 30.172 55.831 5.768 1.00 123.94 525 GLU A CA 1
ATOM 674 C C . GLU A 1 119 ? 29.659 56.082 4.364 1.00 125.54 525 GLU A C 1
ATOM 675 O O . GLU A 1 119 ? 28.848 57.003 4.231 1.00 123.60 525 GLU A O 1
ATOM 681 N N . VAL A 1 120 ? 30.204 55.369 3.377 1.00 127.82 526 VAL A N 1
ATOM 682 C CA . VAL A 1 120 ? 29.795 55.577 1.963 1.00 129.06 526 VAL A CA 1
ATOM 683 C C . VAL A 1 120 ? 30.012 57.049 1.646 1.00 127.40 526 VAL A C 1
ATOM 684 O O . VAL A 1 120 ? 31.135 57.534 1.786 1.00 125.60 526 VAL A O 1
ATOM 688 N N . ASP A 1 121 ? 28.947 57.738 1.270 1.00 125.71 527 ASP A N 1
ATOM 689 C CA . ASP A 1 121 ? 29.148 59.124 0.859 1.00 125.03 527 ASP A CA 1
ATOM 690 C C . ASP A 1 121 ? 28.632 60.038 1.952 1.00 117.96 527 ASP A C 1
ATOM 691 O O . ASP A 1 121 ? 29.015 61.210 2.047 1.00 119.88 527 ASP A O 1
ATOM 696 N N . ASP A 1 122 ? 27.726 59.480 2.749 1.00 116.88 528 ASP A N 1
ATOM 697 C CA . ASP A 1 122 ? 27.006 60.176 3.802 1.00 109.85 528 ASP A CA 1
ATOM 698 C C . ASP A 1 122 ? 27.743 60.043 5.133 1.00 100.54 528 ASP A C 1
ATOM 699 O O . ASP A 1 122 ? 28.866 59.531 5.211 1.00 100.17 528 ASP A O 1
ATOM 704 N N . ALA A 1 123 ? 27.074 60.476 6.197 1.00 93.51 529 ALA A N 1
ATOM 705 C CA . ALA A 1 123 ? 27.596 60.424 7.552 1.00 86.84 529 ALA A CA 1
ATOM 706 C C . ALA A 1 123 ? 26.754 59.467 8.377 1.00 77.20 529 ALA A C 1
ATOM 707 O O . ALA A 1 123 ? 25.523 59.576 8.405 1.00 78.06 529 ALA A O 1
ATOM 709 N N . LEU A 1 124 ? 27.415 58.545 9.058 1.00 76.34 530 LEU A N 1
ATOM 710 C CA . LEU A 1 124 ? 26.748 57.679 10.013 1.00 74.27 530 LEU A CA 1
ATOM 711 C C . LEU A 1 124 ? 26.930 58.261 11.405 1.00 71.85 530 LEU A C 1
ATOM 712 O O . LEU A 1 124 ? 28.059 58.525 11.828 1.00 72.17 530 LEU A O 1
ATOM 717 N N . VAL A 1 125 ? 25.829 58.454 12.114 1.00 72.15 531 VAL A N 1
ATOM 718 C CA . VAL A 1 125 ? 25.863 58.889 13.507 1.00 69.62 531 VAL A CA 1
ATOM 719 C C . VAL A 1 125 ? 25.602 57.658 14.363 1.00 70.81 531 VAL A C 1
ATOM 720 O O . VAL A 1 125 ? 24.506 57.092 14.311 1.00 71.53 531 VAL A O 1
ATOM 724 N N . GLU A 1 126 ? 26.603 57.197 15.113 1.00 69.62 532 GLU A N 1
ATOM 725 C CA . GLU A 1 126 ? 26.381 56.162 16.120 1.00 69.25 532 GLU A CA 1
ATOM 726 C C . GLU A 1 126 ? 26.272 56.791 17.501 1.00 66.57 532 GLU A C 1
ATOM 727 O O . GLU A 1 126 ? 27.048 57.688 17.855 1.00 65.07 532 GLU A O 1
ATOM 733 N N . MET A 1 127 ? 25.348 56.279 18.305 1.00 67.09 533 MET A N 1
ATOM 734 C CA . MET A 1 127 ? 25.287 56.626 19.721 1.00 66.45 533 MET A CA 1
ATOM 735 C C . MET A 1 127 ? 25.400 55.354 20.545 1.00 65.67 533 MET A C 1
ATOM 736 O O . MET A 1 127 ? 24.640 54.410 20.332 1.00 67.20 533 MET A O 1
ATOM 741 N N . HIS A 1 128 ? 26.354 55.326 21.464 1.00 62.53 534 HIS A N 1
ATOM 742 C CA . HIS A 1 128 ? 26.587 54.186 22.335 1.00 62.94 534 HIS A CA 1
ATOM 743 C C . HIS A 1 128 ? 26.203 54.544 23.748 1.00 63.22 534 HIS A C 1
ATOM 744 O O . HIS A 1 128 ? 26.726 55.516 24.302 1.00 63.00 534 HIS A O 1
ATOM 751 N N . TRP A 1 129 ? 25.315 53.751 24.331 1.00 68.52 535 TRP A N 1
ATOM 752 C CA . TRP A 1 129 ? 25.004 53.875 25.753 1.00 70.11 535 TRP A CA 1
ATOM 753 C C . TRP A 1 129 ? 26.140 53.314 26.605 1.00 69.75 535 TRP A C 1
ATOM 754 O O . TRP A 1 129 ? 26.535 52.160 26.439 1.00 69.63 535 TRP A O 1
ATOM 765 N N . VAL A 1 130 ? 26.663 54.122 27.525 1.00 67.16 536 VAL A N 1
ATOM 766 C CA . VAL A 1 130 ? 27.820 53.748 28.327 1.00 67.51 536 VAL A CA 1
ATOM 767 C C . VAL A 1 130 ? 27.440 53.499 29.780 1.00 69.34 536 VAL A C 1
ATOM 768 O O . VAL A 1 130 ? 27.871 52.513 30.381 1.00 71.75 536 VAL A O 1
ATOM 772 N N . GLU A 1 131 ? 26.620 54.376 30.358 1.00 70.83 537 GLU A N 1
ATOM 773 C CA . GLU A 1 131 ? 26.330 54.352 31.786 1.00 73.76 537 GLU A CA 1
ATOM 774 C C . GLU A 1 131 ? 24.980 55.011 32.036 1.00 75.22 537 GLU A C 1
ATOM 775 O O . GLU A 1 131 ? 24.654 56.019 31.399 1.00 71.37 537 GLU A O 1
ATOM 781 N N . GLY A 1 132 ? 24.204 54.447 32.974 1.00 77.86 538 GLY A N 1
ATOM 782 C CA . GLY A 1 132 ? 22.961 55.058 33.420 1.00 83.34 538 GLY A CA 1
ATOM 783 C C . GLY A 1 132 ? 21.842 54.056 33.585 1.00 82.65 538 GLY A C 1
ATOM 784 O O . GLY A 1 132 ? 22.060 52.864 33.371 1.00 87.19 538 GLY A O 1
ATOM 785 N N . GLN A 1 133 ? 20.635 54.517 33.917 1.00 89.20 539 GLN A N 1
ATOM 786 C CA . GLN A 1 133 ? 19.551 53.592 34.246 1.00 92.86 539 GLN A CA 1
ATOM 787 C C . GLN A 1 133 ? 18.707 53.196 33.033 1.00 94.64 539 GLN A C 1
ATOM 788 O O . GLN A 1 133 ? 18.677 52.026 32.637 1.00 95.08 539 GLN A O 1
ATOM 794 N N . ASN A 1 134 ? 18.034 54.160 32.424 1.00 90.14 540 ASN A N 1
ATOM 795 C CA . ASN A 1 134 ? 17.060 53.876 31.378 1.00 89.74 540 ASN A CA 1
ATOM 796 C C . ASN A 1 134 ? 17.751 53.983 30.024 1.00 85.51 540 ASN A C 1
ATOM 797 O O . ASN A 1 134 ? 17.910 55.083 29.483 1.00 84.76 540 ASN A O 1
ATOM 802 N N . ARG A 1 135 ? 18.150 52.833 29.460 1.00 90.51 541 ARG A N 1
ATOM 803 C CA . ARG A 1 135 ? 18.806 52.823 28.153 1.00 91.56 541 ARG A CA 1
ATOM 804 C C . ARG A 1 135 ? 17.946 53.488 27.105 1.00 90.90 541 ARG A C 1
ATOM 805 O O . ARG A 1 135 ? 18.486 54.043 26.144 1.00 86.20 541 ARG A O 1
ATOM 813 N N . ASP A 1 136 ? 16.625 53.484 27.307 1.00 92.22 542 ASP A N 1
ATOM 814 C CA . ASP A 1 136 ? 15.666 54.049 26.371 1.00 94.32 542 ASP A CA 1
ATOM 815 C C . ASP A 1 136 ? 15.690 55.566 26.363 1.00 90.01 542 ASP A C 1
ATOM 816 O O . ASP A 1 136 ? 15.007 56.182 25.538 1.00 89.90 542 ASP A O 1
ATOM 821 N N . LEU A 1 137 ? 16.448 56.186 27.257 1.00 89.91 543 LEU A N 1
ATOM 822 C CA . LEU A 1 137 ? 16.615 57.620 27.150 1.00 88.46 543 LEU A CA 1
ATOM 823 C C . LEU A 1 137 ? 17.578 57.990 26.048 1.00 86.62 543 LEU A C 1
ATOM 824 O O . LEU A 1 137 ? 17.488 59.106 25.531 1.00 85.50 543 LEU A O 1
ATOM 829 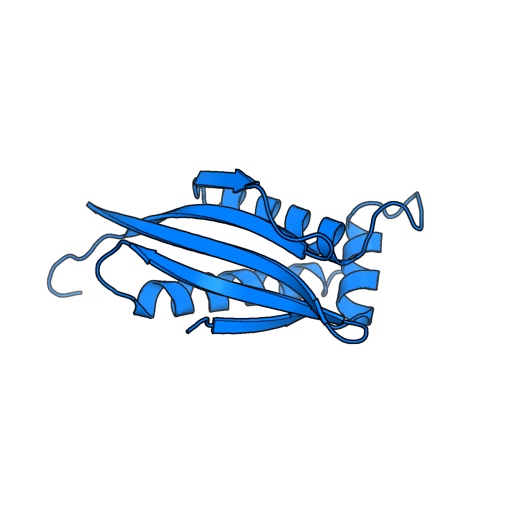N N . MET A 1 138 ? 18.482 57.078 25.667 1.00 87.19 544 MET A N 1
ATOM 830 C CA . MET A 1 138 ? 19.315 57.300 24.484 1.00 84.41 544 MET A CA 1
ATOM 831 C C . MET A 1 138 ? 18.464 57.521 23.245 1.00 86.39 544 MET A C 1
ATOM 832 O O . MET A 1 138 ? 18.657 58.494 22.514 1.00 81.69 544 MET A O 1
ATOM 837 N N . ASN A 1 139 ? 17.521 56.615 22.988 1.00 87.80 545 ASN A N 1
ATOM 838 C CA . ASN A 1 139 ? 16.590 56.807 21.891 1.00 92.03 545 ASN A CA 1
ATOM 839 C C . ASN A 1 139 ? 15.893 58.152 21.971 1.00 90.18 545 ASN A C 1
ATOM 840 O O . ASN A 1 139 ? 15.672 58.802 20.945 1.00 93.66 545 ASN A O 1
ATOM 845 N N . GLN A 1 140 ? 15.528 58.587 23.180 1.00 97.91 546 GLN A N 1
ATOM 846 C CA . GLN A 1 140 ? 14.897 59.899 23.316 1.00 100.78 546 GLN A CA 1
ATOM 847 C C . GLN A 1 140 ? 15.853 61.010 22.871 1.00 96.52 546 GLN A C 1
ATOM 848 O O . GLN A 1 140 ? 15.488 61.876 22.063 1.00 97.27 546 GLN A O 1
ATOM 854 N N . LEU A 1 141 ? 17.099 60.969 23.357 1.00 90.44 547 LEU A N 1
ATOM 855 C CA . LEU A 1 141 ? 18.098 61.974 22.997 1.00 85.35 547 LEU A CA 1
ATOM 856 C C . LEU A 1 141 ? 18.491 61.874 21.528 1.00 81.32 547 LEU A C 1
ATOM 857 O O . LEU A 1 141 ? 18.695 62.894 20.857 1.00 81.56 547 LEU A O 1
ATOM 862 N N . CYS A 1 142 ? 18.618 60.642 21.020 1.00 83.47 548 CYS A N 1
ATOM 863 C CA . CYS A 1 142 ? 18.993 60.434 19.630 1.00 81.20 548 CYS A CA 1
ATOM 864 C C . CYS A 1 142 ? 17.890 60.893 18.700 1.00 84.64 548 CYS A C 1
ATOM 865 O O . CYS A 1 142 ? 18.150 61.581 17.705 1.00 83.97 548 CYS A O 1
ATOM 868 N N . THR A 1 143 ? 16.648 60.500 18.996 1.00 83.28 549 THR A N 1
ATOM 869 C CA . THR A 1 143 ? 15.525 60.987 18.205 1.00 84.84 549 THR A CA 1
ATOM 870 C C . THR A 1 143 ? 15.438 62.502 18.269 1.00 82.29 549 THR A C 1
ATOM 871 O O . THR A 1 143 ? 15.091 63.141 17.272 1.00 83.79 549 THR A O 1
ATOM 875 N N . TYR A 1 144 ? 15.775 63.100 19.416 1.00 81.45 550 TYR A N 1
ATOM 876 C CA . TYR A 1 144 ? 15.707 64.552 19.504 1.00 80.76 550 TYR A CA 1
ATOM 877 C C . TYR A 1 144 ? 16.774 65.195 18.638 1.00 80.31 550 TYR A C 1
ATOM 878 O O . TYR A 1 144 ? 16.470 66.079 17.828 1.00 81.28 550 TYR A O 1
ATOM 887 N N . ILE A 1 145 ? 18.028 64.743 18.776 1.00 78.03 551 ILE A N 1
ATOM 888 C CA . ILE A 1 145 ? 19.136 65.349 18.034 1.00 77.81 551 ILE A CA 1
ATOM 889 C C . ILE A 1 145 ? 18.882 65.279 16.532 1.00 80.08 551 ILE A C 1
ATOM 890 O O . ILE A 1 145 ? 18.898 66.298 15.833 1.00 80.30 551 ILE A O 1
ATOM 895 N N . ARG A 1 146 ? 18.667 64.067 16.017 1.00 83.87 552 ARG A N 1
ATOM 896 C CA . ARG A 1 146 ? 18.358 63.883 14.606 1.00 88.33 552 ARG A CA 1
ATOM 897 C C . ARG A 1 146 ? 17.178 64.746 14.183 1.00 87.62 552 ARG A C 1
ATOM 898 O O . ARG A 1 146 ? 17.167 65.292 13.075 1.00 87.66 552 ARG A O 1
ATOM 906 N N . ASN A 1 147 ? 16.187 64.910 15.065 1.00 85.99 553 ASN A N 1
ATOM 907 C CA . ASN A 1 147 ? 15.088 65.818 14.755 1.00 87.71 553 ASN A CA 1
ATOM 908 C C . ASN A 1 147 ? 15.588 67.249 14.682 1.00 85.66 553 ASN A C 1
ATOM 909 O O . ASN A 1 147 ? 15.276 67.977 13.733 1.00 88.60 553 ASN A O 1
ATOM 914 N N . GLN A 1 148 ? 16.425 67.645 15.637 1.00 85.77 554 GLN A N 1
ATOM 915 C CA . GLN A 1 148 ? 16.964 68.999 15.618 1.00 86.24 554 GLN A CA 1
ATOM 916 C C . GLN A 1 148 ? 17.765 69.251 14.345 1.00 86.40 554 GLN A C 1
ATOM 917 O O . GLN A 1 148 ? 17.693 70.346 13.775 1.00 87.11 554 GLN A O 1
ATOM 923 N N . ILE A 1 149 ? 18.516 68.244 13.871 1.00 83.26 555 ILE A N 1
ATOM 924 C CA . ILE A 1 149 ? 19.302 68.415 12.647 1.00 81.95 555 ILE A CA 1
ATOM 925 C C . ILE A 1 149 ? 18.401 68.809 11.497 1.00 84.49 555 ILE A C 1
ATOM 926 O O . ILE A 1 149 ? 18.700 69.743 10.743 1.00 85.68 555 ILE A O 1
ATOM 931 N N . PHE A 1 150 ? 17.276 68.124 11.358 1.00 85.81 556 PHE A N 1
ATOM 932 C CA . PHE A 1 150 ? 16.462 68.359 10.184 1.00 90.85 556 PHE A CA 1
ATOM 933 C C . PHE A 1 150 ? 15.655 69.635 10.304 1.00 91.01 556 PHE A C 1
ATOM 934 O O . PHE A 1 150 ? 15.344 70.246 9.286 1.00 93.41 556 PHE A O 1
ATOM 942 N N . ARG A 1 151 ? 15.368 70.110 11.507 1.00 91.99 557 ARG A N 1
ATOM 943 C CA . ARG A 1 151 ? 14.831 71.462 11.582 1.00 95.02 557 ARG A CA 1
ATOM 944 C C . ARG A 1 151 ? 15.819 72.471 10.993 1.00 93.84 557 ARG A C 1
ATOM 945 O O . ARG A 1 151 ? 15.438 73.306 10.164 1.00 95.80 557 ARG A O 1
ATOM 953 N N . LEU A 1 152 ? 17.103 72.361 11.362 1.00 90.89 558 LEU A N 1
ATOM 954 C CA . LEU A 1 152 ? 18.130 73.253 10.820 1.00 90.34 558 LEU A CA 1
ATOM 955 C C . LEU A 1 152 ? 18.153 73.226 9.291 1.00 92.72 558 LEU A C 1
ATOM 956 O O . LEU A 1 152 ? 18.322 74.268 8.644 1.00 94.91 558 LEU A O 1
ATOM 961 N N . VAL A 1 153 ? 17.983 72.044 8.692 1.00 91.20 559 VAL A N 1
ATOM 962 C CA . VAL A 1 153 ? 18.091 71.928 7.242 1.00 91.81 559 VAL A CA 1
ATOM 963 C C . VAL A 1 153 ? 16.861 72.474 6.512 1.00 98.38 559 VAL A C 1
ATOM 964 O O . VAL A 1 153 ? 16.972 72.830 5.334 1.00 97.74 559 VAL A O 1
ATOM 968 N N . ALA A 1 154 ? 15.706 72.601 7.181 1.00 103.61 560 ALA A N 1
ATOM 969 C CA . ALA A 1 154 ? 14.572 73.362 6.635 1.00 115.35 560 ALA A CA 1
ATOM 970 C C . ALA A 1 154 ? 14.783 74.866 6.864 1.00 119.58 560 ALA A C 1
ATOM 971 O O . ALA A 1 154 ? 14.032 75.547 7.562 1.00 123.47 560 ALA A O 1
ATOM 973 N N . VAL A 1 155 ? 15.857 75.368 6.246 1.00 134.54 561 VAL A N 1
ATOM 974 C CA . VAL A 1 155 ? 16.286 76.765 6.280 1.00 136.96 561 VAL A CA 1
ATOM 975 C C . VAL A 1 155 ? 15.980 77.330 4.897 1.00 143.46 561 VAL A C 1
ATOM 976 O O . VAL A 1 155 ? 16.640 78.257 4.413 1.00 146.83 561 VAL A O 1
ATOM 980 N N . ASN A 1 156 ? 14.968 76.767 4.249 1.00 134.77 562 ASN A N 1
ATOM 981 C CA . ASN A 1 156 ? 14.677 77.094 2.868 1.00 133.14 562 ASN A CA 1
ATOM 982 C C . ASN A 1 156 ? 13.584 78.159 2.782 1.00 133.07 562 ASN A C 1
ATOM 983 O O . ASN A 1 156 ? 13.669 79.212 3.429 1.00 132.83 562 ASN A O 1
#